Protein AF-A0A317IVZ0-F1 (afdb_monomer_lite)

Sequence (74 aa):
MEKQQHDESQLAKLQSELEELDKIPLQVNGKEMLASQCYYLGTNPFHILYNTNCPDHLKYRIETIAAKYFPTLP

Structure (mmCIF, N/CA/C/O backbone):
data_AF-A0A317IVZ0-F1
#
_entry.id   AF-A0A317IVZ0-F1
#
loop_
_atom_site.group_PDB
_atom_site.id
_atom_site.type_symbol
_atom_site.label_atom_id
_atom_site.label_alt_id
_atom_site.label_comp_id
_atom_site.label_asym_id
_atom_site.label_entity_id
_atom_site.label_seq_id
_atom_site.pdbx_PDB_ins_code
_atom_site.Cartn_x
_atom_site.Cartn_y
_atom_site.Cartn_z
_atom_site.occupancy
_atom_site.B_iso_or_equiv
_atom_site.auth_seq_id
_atom_site.auth_comp_id
_atom_site.auth_asym_id
_atom_site.auth_atom_id
_atom_site.pdbx_PDB_model_num
ATOM 1 N N . MET A 1 1 ? 27.633 -6.269 -14.131 1.00 45.31 1 MET A N 1
ATOM 2 C CA . MET A 1 1 ? 26.682 -6.584 -13.039 1.00 45.31 1 MET A CA 1
ATOM 3 C C . MET A 1 1 ? 26.156 -5.246 -12.535 1.00 45.31 1 MET A C 1
ATOM 5 O O . MET A 1 1 ? 26.838 -4.626 -11.742 1.00 45.31 1 MET A O 1
ATOM 9 N N . GLU A 1 2 ? 25.045 -4.734 -13.076 1.00 46.00 2 GLU A N 1
ATOM 10 C CA . GLU A 1 2 ? 24.638 -3.319 -12.871 1.00 46.00 2 GLU A CA 1
ATOM 11 C C . GLU A 1 2 ? 23.161 -3.142 -12.469 1.00 46.00 2 GLU A C 1
ATOM 13 O O . GLU A 1 2 ? 22.657 -2.028 -12.416 1.00 46.00 2 GLU A O 1
ATOM 18 N N . LYS A 1 3 ? 22.434 -4.225 -12.160 1.00 50.59 3 LYS A N 1
ATOM 19 C CA . LYS A 1 3 ? 20.983 -4.146 -11.901 1.00 50.59 3 LYS A CA 1
ATOM 20 C C . LYS A 1 3 ? 20.580 -3.787 -10.462 1.00 50.59 3 LYS A C 1
ATOM 22 O O . LYS A 1 3 ? 19.406 -3.550 -10.236 1.00 50.59 3 LYS A O 1
ATOM 27 N N . GLN A 1 4 ? 21.501 -3.737 -9.497 1.00 52.50 4 GLN A N 1
ATOM 28 C CA . GLN A 1 4 ? 21.119 -3.621 -8.078 1.00 52.50 4 GLN A CA 1
ATOM 29 C C . GLN A 1 4 ? 20.846 -2.185 -7.593 1.00 52.50 4 GLN A C 1
ATOM 31 O O . GLN A 1 4 ? 20.005 -2.004 -6.725 1.00 52.50 4 GLN A O 1
ATOM 36 N N . GLN A 1 5 ? 21.460 -1.151 -8.180 1.00 51.06 5 GLN A N 1
ATOM 37 C CA . GLN A 1 5 ? 21.307 0.224 -7.668 1.00 51.06 5 GLN A CA 1
ATOM 38 C C . GLN A 1 5 ? 19.993 0.923 -8.057 1.00 51.06 5 GLN A C 1
ATOM 40 O O . GLN A 1 5 ? 19.609 1.895 -7.408 1.00 51.06 5 GLN A O 1
ATOM 45 N N . HIS A 1 6 ? 19.304 0.471 -9.110 1.00 54.25 6 HIS A N 1
ATOM 46 C CA . HIS A 1 6 ? 18.072 1.125 -9.568 1.00 54.2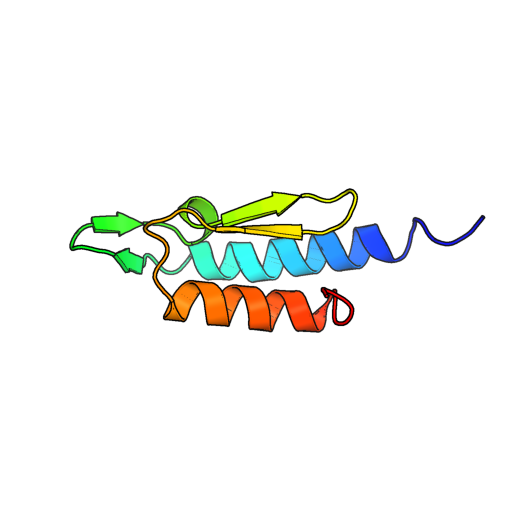5 6 HIS A CA 1
ATOM 47 C C . HIS A 1 6 ? 16.863 0.731 -8.702 1.00 54.25 6 HIS A C 1
ATOM 49 O O . HIS A 1 6 ? 16.058 1.591 -8.341 1.00 54.25 6 HIS A O 1
ATOM 55 N N . ASP A 1 7 ? 16.794 -0.544 -8.309 1.00 59.94 7 ASP A N 1
ATOM 56 C CA . ASP A 1 7 ? 15.707 -1.124 -7.515 1.00 59.94 7 ASP A CA 1
ATOM 57 C C . ASP A 1 7 ? 15.636 -0.550 -6.092 1.00 59.94 7 ASP A C 1
ATOM 59 O O . ASP A 1 7 ? 14.551 -0.211 -5.621 1.00 59.94 7 ASP A O 1
ATOM 63 N N . GLU A 1 8 ? 16.775 -0.359 -5.416 1.00 67.25 8 GLU A N 1
ATOM 64 C CA . GLU A 1 8 ? 16.798 0.184 -4.047 1.00 67.25 8 GLU A CA 1
ATOM 65 C C . GLU A 1 8 ? 16.231 1.611 -3.979 1.00 67.25 8 GLU A C 1
ATOM 67 O O . GLU A 1 8 ? 15.509 1.960 -3.043 1.00 67.25 8 GLU A O 1
ATOM 72 N N . SER A 1 9 ? 16.487 2.435 -5.003 1.00 80.12 9 SER A N 1
ATOM 73 C CA . SER A 1 9 ? 15.948 3.798 -5.068 1.0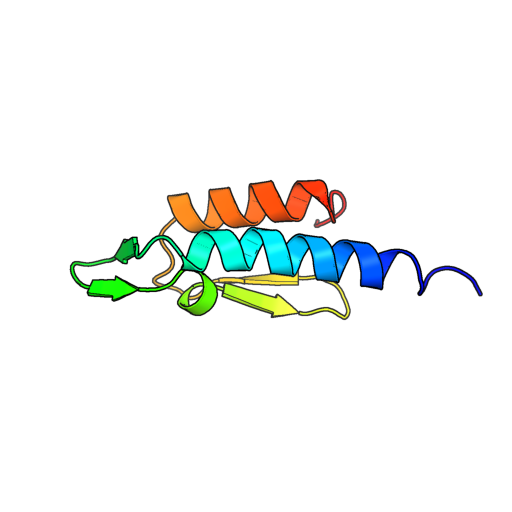0 80.12 9 SER A CA 1
ATOM 74 C C . SER A 1 9 ? 14.438 3.816 -5.320 1.00 80.12 9 SER A C 1
ATOM 76 O O . SER A 1 9 ? 13.730 4.663 -4.772 1.00 80.12 9 SER A O 1
ATOM 78 N N . GLN A 1 10 ? 13.927 2.893 -6.137 1.00 85.31 10 GLN A N 1
ATOM 79 C CA . GLN A 1 10 ? 12.491 2.783 -6.405 1.00 85.31 10 GLN A CA 1
ATOM 80 C C . GLN A 1 10 ? 11.737 2.210 -5.207 1.00 85.31 10 GLN A C 1
ATOM 82 O O . GLN A 1 10 ? 10.679 2.729 -4.856 1.00 85.31 10 GLN A O 1
ATOM 87 N N . LEU A 1 11 ? 12.310 1.213 -4.532 1.00 85.25 11 LEU A N 1
ATOM 88 C CA . LEU A 1 11 ? 11.747 0.641 -3.315 1.00 85.25 11 LEU A CA 1
ATOM 89 C C . LEU A 1 11 ? 11.633 1.685 -2.200 1.00 85.25 11 LEU A C 1
ATOM 91 O O . LEU A 1 11 ? 10.579 1.785 -1.578 1.00 85.25 11 LEU A O 1
ATOM 95 N N . ALA A 1 12 ? 12.670 2.497 -1.981 1.00 87.56 12 ALA A N 1
ATOM 96 C CA . ALA A 1 12 ? 12.637 3.555 -0.972 1.00 87.56 12 ALA A CA 1
ATOM 97 C C . ALA A 1 12 ? 11.552 4.609 -1.266 1.00 87.56 12 ALA A C 1
ATOM 99 O O . ALA A 1 12 ? 10.847 5.056 -0.362 1.00 87.56 12 ALA A O 1
ATOM 100 N N . LYS A 1 13 ? 11.370 4.984 -2.539 1.00 90.25 13 LYS A N 1
ATOM 101 C CA . LYS A 1 13 ? 10.309 5.921 -2.952 1.00 90.25 13 LYS A CA 1
ATOM 102 C C . LYS A 1 13 ? 8.913 5.321 -2.799 1.00 90.25 13 LYS A C 1
ATOM 104 O O . LYS A 1 13 ? 8.013 6.003 -2.317 1.00 90.25 13 LYS A O 1
ATOM 109 N N . LEU A 1 14 ? 8.746 4.049 -3.164 1.00 89.62 14 LEU A N 1
ATOM 110 C CA . LEU A 1 14 ? 7.508 3.308 -2.943 1.00 89.62 14 LEU A CA 1
ATOM 111 C C . LEU A 1 14 ? 7.161 3.257 -1.452 1.00 89.62 14 LEU A C 1
ATOM 113 O O . LEU A 1 14 ? 6.034 3.571 -1.085 1.00 89.62 14 LEU A O 1
ATOM 117 N N . GLN A 1 15 ? 8.120 2.885 -0.601 1.00 88.38 15 GLN A N 1
ATOM 118 C CA . GLN A 1 15 ? 7.926 2.844 0.849 1.00 88.38 15 GLN A CA 1
ATOM 119 C C . GLN A 1 15 ? 7.480 4.207 1.374 1.00 88.38 15 GLN A C 1
ATOM 121 O O . GLN A 1 15 ? 6.460 4.272 2.048 1.00 88.38 15 GLN A O 1
ATOM 126 N N . SER A 1 16 ? 8.144 5.286 0.956 1.00 90.88 16 SER A N 1
ATOM 127 C CA . SER A 1 16 ? 7.763 6.641 1.356 1.00 90.88 16 SER A CA 1
ATOM 128 C C . SER A 1 16 ? 6.339 7.022 0.922 1.00 90.88 16 SER A C 1
ATOM 130 O O . SER A 1 16 ? 5.589 7.557 1.733 1.00 90.88 16 SER A O 1
ATOM 132 N N . GLU A 1 17 ? 5.909 6.719 -0.312 1.00 91.44 17 GLU A N 1
ATOM 133 C CA . GLU A 1 17 ? 4.518 6.982 -0.734 1.00 91.44 17 GLU A CA 1
ATOM 134 C C . GLU A 1 17 ? 3.492 6.139 0.037 1.00 91.44 17 GLU A C 1
ATOM 136 O O . GLU A 1 17 ? 2.375 6.596 0.285 1.00 91.44 17 GLU A O 1
ATOM 141 N N . LEU A 1 18 ? 3.847 4.912 0.418 1.00 89.12 18 LEU A N 1
ATOM 142 C CA . LEU A 1 18 ? 2.970 4.061 1.216 1.00 89.12 18 LEU A CA 1
ATOM 143 C C . LEU A 1 18 ? 2.909 4.509 2.684 1.00 89.12 18 LEU A C 1
ATOM 145 O O . LEU A 1 18 ? 1.839 4.458 3.282 1.00 89.12 18 LEU A O 1
ATOM 149 N N . GLU A 1 19 ? 4.001 5.024 3.246 1.00 89.44 19 GLU A N 1
ATOM 150 C CA . GLU A 1 19 ? 4.014 5.655 4.573 1.00 89.44 19 GLU A CA 1
ATOM 151 C C . GLU A 1 19 ? 3.133 6.914 4.617 1.00 89.44 19 GLU A C 1
ATOM 153 O O . GLU A 1 19 ? 2.511 7.206 5.639 1.00 89.44 19 GLU A O 1
ATOM 158 N N . GLU A 1 20 ? 2.992 7.648 3.507 1.00 90.06 20 GLU A N 1
ATOM 159 C CA . GLU A 1 20 ? 2.017 8.744 3.431 1.00 90.06 20 GLU A CA 1
ATOM 160 C C . GLU A 1 20 ? 0.566 8.243 3.541 1.00 90.06 20 GLU A C 1
ATOM 162 O O . GLU A 1 20 ? -0.279 8.959 4.085 1.00 90.06 20 GLU A O 1
ATOM 167 N N . LEU A 1 21 ? 0.254 7.021 3.081 1.00 86.62 21 LEU A N 1
ATOM 168 C CA . LEU A 1 21 ? -1.078 6.432 3.281 1.00 86.62 21 LEU A CA 1
ATOM 169 C C . LEU A 1 21 ? -1.357 6.132 4.756 1.00 86.62 21 LEU A C 1
ATOM 171 O O . LEU A 1 21 ? -2.507 6.235 5.178 1.00 86.62 21 LEU A O 1
ATOM 175 N N . ASP A 1 22 ? -0.330 5.820 5.545 1.00 87.75 22 ASP A N 1
ATOM 176 C CA . ASP A 1 22 ? -0.468 5.564 6.981 1.00 87.75 22 ASP A CA 1
ATOM 177 C C . ASP A 1 22 ? -0.815 6.807 7.794 1.00 87.75 22 ASP A C 1
ATOM 179 O O . ASP A 1 22 ? -1.395 6.698 8.873 1.00 87.75 22 ASP A O 1
ATOM 183 N N . LYS A 1 23 ? -0.532 8.006 7.279 1.00 88.06 23 LYS A N 1
ATOM 184 C CA . LYS A 1 23 ? -0.925 9.256 7.949 1.00 88.06 23 LYS A CA 1
ATOM 185 C C . LYS A 1 23 ? -2.437 9.464 7.976 1.00 88.06 23 LYS A C 1
ATOM 187 O O . LYS A 1 23 ? -2.920 10.310 8.727 1.00 88.06 23 LYS A O 1
ATOM 192 N N . ILE A 1 24 ? -3.179 8.732 7.146 1.00 83.88 24 ILE A N 1
ATOM 193 C CA . ILE A 1 24 ? -4.631 8.816 7.056 1.00 83.88 24 ILE A CA 1
ATOM 194 C C . ILE A 1 24 ? -5.203 7.546 7.696 1.00 83.88 24 ILE A C 1
ATOM 196 O O . ILE A 1 24 ? -5.179 6.493 7.061 1.00 83.88 24 ILE A O 1
ATOM 200 N N . PRO A 1 25 ? -5.728 7.609 8.934 1.00 80.12 25 PRO A N 1
ATOM 201 C CA . PRO A 1 25 ? -6.369 6.455 9.546 1.00 80.12 25 PRO A CA 1
ATOM 202 C C . PRO A 1 25 ? -7.587 6.039 8.717 1.00 80.12 25 PRO A C 1
ATOM 204 O O . PRO A 1 25 ? -8.423 6.862 8.333 1.00 80.12 25 PRO A O 1
ATOM 207 N N . LEU A 1 26 ? -7.678 4.745 8.422 1.00 83.00 26 LEU A N 1
ATOM 208 C CA . LEU A 1 26 ? -8.742 4.167 7.613 1.00 83.00 26 LEU A CA 1
ATOM 209 C C . LEU A 1 26 ? -9.715 3.429 8.518 1.00 83.00 26 LEU A C 1
ATOM 211 O O . LEU A 1 26 ? -9.307 2.678 9.402 1.00 83.00 26 LEU A O 1
ATOM 215 N N . GLN A 1 27 ? -11.012 3.602 8.274 1.00 82.00 27 GLN A N 1
ATOM 216 C CA . GLN A 1 27 ? -12.022 2.792 8.942 1.00 82.00 27 GLN A CA 1
ATOM 217 C C . GLN A 1 27 ? -12.296 1.522 8.145 1.00 82.00 27 GLN A C 1
ATOM 219 O O . GLN A 1 27 ? -12.797 1.570 7.022 1.00 82.00 27 GLN A O 1
ATOM 224 N N . VAL A 1 28 ? -12.013 0.375 8.754 1.00 81.06 28 VAL A N 1
ATOM 225 C CA . VAL A 1 28 ? -12.282 -0.949 8.191 1.00 81.06 28 VAL A CA 1
ATOM 226 C C . VAL A 1 28 ? -13.072 -1.748 9.215 1.00 81.06 28 VAL A C 1
ATOM 228 O O . VAL A 1 28 ? -12.621 -1.964 10.338 1.00 81.06 28 VAL A O 1
ATOM 231 N N . ASN A 1 29 ? -14.288 -2.162 8.849 1.00 78.06 29 ASN A N 1
ATOM 232 C CA . ASN A 1 29 ? -15.205 -2.898 9.730 1.00 78.06 29 ASN A CA 1
ATOM 233 C C . ASN A 1 29 ? -15.440 -2.212 11.095 1.00 78.06 29 ASN A C 1
ATOM 235 O O . ASN A 1 29 ? -15.507 -2.876 12.129 1.00 78.06 29 ASN A O 1
ATOM 239 N N . GLY A 1 30 ? -15.528 -0.876 11.107 1.00 83.00 30 GLY A N 1
ATOM 240 C CA . GLY A 1 30 ? -15.739 -0.082 12.325 1.00 83.00 30 GLY A CA 1
ATOM 241 C C . GLY A 1 30 ? -14.514 0.036 13.240 1.00 83.00 30 GLY A C 1
ATOM 242 O O . GLY A 1 30 ? -14.646 0.514 14.364 1.00 83.00 30 GLY A O 1
ATOM 243 N N . LYS A 1 31 ? -13.332 -0.394 12.782 1.00 82.62 31 LYS A N 1
ATOM 244 C CA . LYS A 1 31 ? -12.053 -0.209 13.474 1.00 82.62 31 LYS A CA 1
ATOM 245 C C . LYS A 1 31 ? -11.154 0.718 12.676 1.00 82.62 31 LYS A C 1
ATOM 247 O O . LYS A 1 31 ? -11.115 0.644 11.451 1.00 82.62 31 LYS A O 1
ATOM 252 N N . GLU A 1 32 ? -10.419 1.564 13.381 1.00 86.19 32 GLU A N 1
ATOM 253 C CA . GLU A 1 32 ? -9.354 2.357 12.781 1.00 86.19 32 GLU A CA 1
ATOM 254 C C . GLU A 1 32 ? -8.129 1.472 12.552 1.00 86.19 32 GLU A C 1
ATOM 256 O O . GLU A 1 32 ? -7.687 0.751 13.449 1.00 86.19 32 GLU A O 1
ATOM 261 N N . MET A 1 33 ? -7.593 1.513 11.337 1.00 86.38 33 MET A N 1
ATOM 262 C CA . MET A 1 33 ? -6.372 0.815 10.966 1.00 86.38 33 MET A CA 1
ATOM 263 C C . MET A 1 33 ? -5.493 1.681 10.071 1.00 86.38 33 MET A C 1
ATOM 265 O O . MET A 1 33 ? -5.972 2.542 9.331 1.00 86.38 33 MET A O 1
ATOM 269 N N . LEU A 1 34 ? -4.193 1.417 10.141 1.00 89.06 34 LEU A N 1
ATOM 270 C CA . LEU A 1 34 ? -3.206 1.995 9.234 1.00 89.06 34 LEU A CA 1
ATOM 271 C C . LEU A 1 34 ? -3.147 1.165 7.948 1.00 89.06 34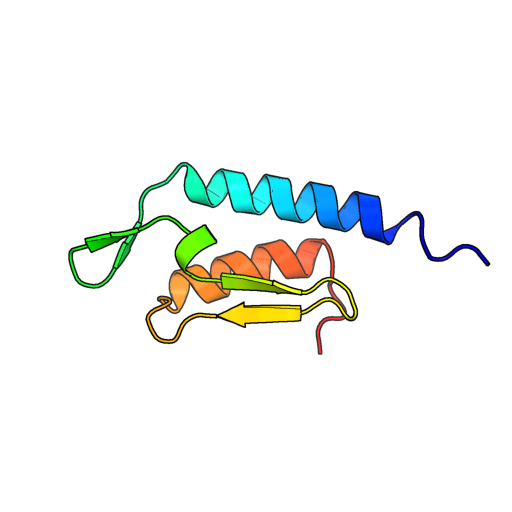 LEU A C 1
ATOM 273 O O . LEU A 1 34 ? -3.434 -0.038 7.966 1.00 89.06 34 LEU A O 1
ATOM 277 N N . ALA A 1 35 ? -2.752 1.783 6.839 1.00 87.81 35 ALA A N 1
ATOM 278 C CA . ALA A 1 35 ? -2.603 1.088 5.568 1.00 87.81 35 ALA A CA 1
ATOM 279 C C . ALA A 1 35 ? -1.531 -0.016 5.645 1.00 87.81 35 ALA A C 1
ATOM 281 O O . ALA A 1 35 ? -1.745 -1.101 5.110 1.00 87.81 35 ALA A O 1
ATOM 282 N N . SER A 1 36 ? -0.439 0.190 6.380 1.00 87.69 36 SER A N 1
ATOM 283 C CA . SER A 1 36 ? 0.635 -0.785 6.622 1.00 87.69 36 SER A CA 1
ATOM 284 C C . SER A 1 36 ? 0.185 -2.044 7.352 1.00 87.69 36 SER A C 1
ATOM 286 O O . SER A 1 36 ? 0.802 -3.092 7.205 1.00 87.69 36 SER A O 1
ATOM 288 N N . GLN A 1 37 ? -0.928 -1.998 8.088 1.00 88.50 37 GLN A N 1
ATOM 289 C CA . GLN A 1 37 ? -1.512 -3.195 8.711 1.00 88.50 37 GLN A CA 1
ATOM 290 C C . GLN A 1 37 ? -2.254 -4.086 7.694 1.00 88.50 37 GLN A C 1
ATOM 292 O O . GLN A 1 37 ? -2.705 -5.187 8.021 1.00 88.50 37 GLN A O 1
ATOM 297 N N . CYS A 1 38 ? -2.407 -3.603 6.461 1.00 89.25 38 CYS A N 1
ATOM 298 C CA . CYS A 1 38 ? -3.193 -4.215 5.397 1.00 89.25 38 CYS A CA 1
ATOM 299 C C . CYS A 1 38 ? -2.355 -5.024 4.408 1.00 89.25 38 CYS A C 1
ATOM 301 O O . CYS A 1 38 ? -2.899 -5.904 3.739 1.00 89.25 38 CYS A O 1
ATOM 303 N N . TYR A 1 39 ? -1.062 -4.719 4.289 1.00 89.88 39 TYR A N 1
ATOM 304 C CA . TYR A 1 39 ? -0.186 -5.309 3.285 1.00 89.88 39 TYR A CA 1
ATOM 305 C C . TYR A 1 39 ? 1.201 -5.642 3.841 1.00 89.88 39 TYR A C 1
ATOM 307 O O . TYR A 1 39 ? 1.640 -5.111 4.856 1.00 89.88 39 TYR A O 1
ATOM 315 N N . TYR A 1 40 ? 1.911 -6.509 3.129 1.00 89.62 40 TYR A N 1
ATOM 316 C CA . TYR A 1 40 ? 3.319 -6.813 3.331 1.00 89.62 40 TYR A CA 1
ATOM 317 C C . TYR A 1 40 ? 4.062 -6.687 1.998 1.00 89.62 40 TYR A C 1
ATOM 319 O O . TYR A 1 40 ? 3.580 -7.181 0.979 1.00 89.62 40 TYR A O 1
ATOM 327 N N . LEU A 1 41 ? 5.227 -6.031 2.008 1.00 87.25 41 LEU A N 1
ATOM 328 C CA . LEU A 1 41 ? 6.104 -5.894 0.841 1.00 87.25 41 LEU A CA 1
ATOM 329 C C . LEU A 1 41 ? 7.236 -6.917 0.927 1.00 87.25 41 LEU A C 1
ATOM 331 O O . LEU A 1 41 ? 8.105 -6.814 1.792 1.00 87.25 41 LEU A O 1
ATOM 335 N N . GLY A 1 42 ? 7.251 -7.874 0.006 1.00 85.25 42 GLY A N 1
ATOM 336 C CA . GLY A 1 42 ? 8.412 -8.716 -0.255 1.00 85.25 42 GLY A CA 1
ATOM 337 C C . GLY A 1 42 ? 9.304 -8.071 -1.312 1.00 85.25 42 GLY A C 1
ATOM 338 O O . GLY A 1 42 ? 8.800 -7.467 -2.253 1.00 85.25 42 GLY A O 1
ATOM 339 N N . THR A 1 43 ? 10.626 -8.175 -1.162 1.00 79.38 43 THR A N 1
ATOM 340 C CA . THR A 1 43 ? 11.605 -7.445 -1.995 1.00 79.38 43 THR A CA 1
ATOM 341 C C . THR A 1 43 ? 12.478 -8.342 -2.878 1.00 79.38 43 THR A C 1
ATOM 343 O O . THR A 1 43 ? 13.295 -7.832 -3.637 1.00 79.38 43 THR A O 1
ATOM 346 N N . ASN A 1 44 ? 12.320 -9.671 -2.826 1.00 77.25 44 ASN A N 1
ATOM 347 C CA . ASN A 1 44 ? 13.094 -10.595 -3.662 1.00 77.25 44 ASN A CA 1
ATOM 348 C C . ASN A 1 44 ? 12.343 -11.919 -3.942 1.00 77.25 44 ASN A C 1
ATOM 350 O O . ASN A 1 44 ? 12.461 -12.854 -3.145 1.00 77.25 44 ASN A O 1
ATOM 354 N N . PRO A 1 45 ? 11.580 -12.030 -5.052 1.00 77.06 45 PRO A N 1
ATOM 355 C CA . PRO A 1 45 ? 11.210 -10.963 -5.994 1.00 77.06 45 PRO A CA 1
ATOM 356 C C . PRO A 1 45 ? 10.251 -9.946 -5.357 1.00 77.06 45 PRO A C 1
ATOM 358 O O . PRO A 1 45 ? 9.639 -10.242 -4.329 1.00 77.06 45 PRO A O 1
ATOM 361 N N . PHE A 1 46 ? 10.109 -8.758 -5.952 1.00 83.19 46 PHE A N 1
ATOM 362 C CA . PHE A 1 46 ? 9.144 -7.771 -5.466 1.00 83.19 46 PHE A CA 1
ATOM 363 C C . PHE A 1 46 ? 7.712 -8.322 -5.560 1.00 83.19 46 PHE A C 1
ATOM 365 O O . PHE A 1 46 ? 7.282 -8.748 -6.631 1.00 83.19 46 PHE A O 1
ATOM 372 N N . HIS A 1 47 ? 6.985 -8.335 -4.445 1.00 85.44 47 HIS A N 1
ATOM 373 C CA . HIS A 1 47 ? 5.583 -8.749 -4.395 1.00 85.44 47 HIS A CA 1
ATOM 374 C C . HIS A 1 47 ? 4.855 -8.092 -3.222 1.00 85.44 47 HIS A C 1
ATOM 376 O O . HIS A 1 47 ? 5.464 -7.755 -2.205 1.00 85.44 47 HIS A O 1
ATOM 382 N N . ILE A 1 48 ? 3.538 -7.937 -3.354 1.00 88.94 48 ILE A N 1
ATOM 383 C CA . ILE A 1 48 ? 2.676 -7.382 -2.308 1.00 88.94 48 ILE A CA 1
ATOM 384 C C . ILE A 1 48 ? 1.706 -8.467 -1.858 1.00 88.94 48 ILE A C 1
ATOM 386 O O . ILE A 1 48 ? 0.999 -9.050 -2.676 1.00 88.94 48 ILE A O 1
ATOM 390 N N . LEU A 1 49 ? 1.676 -8.747 -0.558 1.00 90.31 49 LEU A N 1
ATOM 391 C CA . LEU A 1 49 ? 0.695 -9.643 0.047 1.00 90.31 49 LEU A CA 1
ATOM 392 C C . LEU A 1 49 ? -0.319 -8.813 0.815 1.00 90.31 49 LEU A C 1
ATOM 394 O O . LEU A 1 49 ? 0.067 -7.988 1.636 1.00 90.31 49 LEU A O 1
ATOM 398 N N . TYR A 1 50 ? -1.604 -9.052 0.582 1.00 90.69 50 TYR A N 1
ATOM 399 C CA . TYR A 1 50 ? -2.678 -8.369 1.295 1.00 90.69 50 TYR A CA 1
ATOM 400 C C . TYR A 1 50 ? -3.260 -9.263 2.383 1.00 90.69 50 TYR A C 1
ATOM 402 O O . TYR A 1 50 ? -3.483 -10.456 2.180 1.00 90.69 50 TYR A O 1
ATOM 410 N N . ASN A 1 51 ? -3.557 -8.669 3.534 1.00 87.62 51 ASN A N 1
ATOM 411 C CA . ASN A 1 51 ? -4.333 -9.328 4.572 1.00 87.62 51 ASN A CA 1
ATOM 412 C C . ASN A 1 51 ? -5.773 -9.559 4.076 1.00 87.62 51 ASN A C 1
ATOM 414 O O . ASN A 1 51 ? -6.322 -8.748 3.327 1.00 87.62 51 ASN A O 1
ATOM 418 N N . THR A 1 52 ? -6.422 -10.632 4.526 1.00 85.50 52 THR A N 1
ATOM 419 C CA . THR A 1 52 ? -7.783 -11.011 4.109 1.00 85.50 52 THR A CA 1
ATOM 420 C C . THR A 1 52 ? -8.807 -9.904 4.363 1.00 85.50 52 THR A C 1
ATOM 422 O O . THR A 1 52 ? -9.728 -9.718 3.576 1.00 85.50 52 THR A O 1
ATOM 425 N N . ASN A 1 53 ? -8.629 -9.134 5.439 1.00 83.06 53 ASN A N 1
ATOM 426 C CA . ASN A 1 53 ? -9.523 -8.031 5.804 1.00 83.06 53 ASN A CA 1
ATOM 427 C C . ASN A 1 53 ? -9.167 -6.702 5.124 1.00 83.06 53 ASN A C 1
ATOM 429 O O . ASN A 1 53 ? -9.725 -5.667 5.483 1.00 83.06 53 ASN A O 1
ATOM 433 N N . CYS A 1 54 ? -8.225 -6.707 4.179 1.00 86.69 54 CYS A N 1
ATOM 434 C CA . CYS A 1 54 ? -7.813 -5.493 3.503 1.00 86.69 54 CYS A CA 1
ATOM 435 C C . CYS A 1 54 ? -8.915 -5.023 2.541 1.00 86.69 54 CYS A C 1
ATOM 437 O O . CYS A 1 54 ? -9.309 -5.800 1.665 1.00 86.69 54 CYS A O 1
ATOM 439 N N . PRO A 1 55 ? -9.441 -3.793 2.679 1.00 88.25 55 PRO A N 1
ATOM 440 C CA . PRO A 1 55 ? -10.537 -3.342 1.841 1.00 88.25 55 PRO A CA 1
ATOM 441 C C . PRO A 1 55 ? -10.053 -3.094 0.410 1.00 88.25 55 PRO A C 1
ATOM 443 O O . PRO A 1 55 ? -8.954 -2.585 0.183 1.00 88.25 55 PRO A O 1
ATOM 446 N N . ASP A 1 56 ? -10.894 -3.414 -0.570 1.00 88.31 56 ASP A N 1
ATOM 447 C CA . ASP A 1 56 ? -10.478 -3.431 -1.979 1.00 88.31 56 ASP A CA 1
ATOM 448 C C . ASP A 1 56 ? -10.072 -2.049 -2.508 1.00 88.31 56 ASP A C 1
ATOM 450 O O . ASP A 1 56 ? -9.151 -1.939 -3.313 1.00 88.31 56 ASP A O 1
ATOM 454 N N . HIS A 1 57 ? -10.673 -0.973 -1.990 1.00 87.25 57 HIS A N 1
ATOM 455 C CA . HIS A 1 57 ? -10.261 0.391 -2.332 1.00 87.25 57 HIS A CA 1
ATOM 456 C C . HIS A 1 57 ? -8.825 0.705 -1.878 1.00 87.25 57 HIS A C 1
ATOM 458 O O . HIS A 1 57 ? -8.124 1.467 -2.545 1.00 87.25 57 HIS A O 1
ATOM 464 N N . LEU A 1 58 ? -8.374 0.128 -0.756 1.00 88.44 58 LEU A N 1
ATOM 465 C CA . LEU A 1 58 ? -7.010 0.304 -0.270 1.00 88.44 58 LEU A CA 1
ATOM 466 C C . LEU A 1 58 ? -6.038 -0.552 -1.080 1.00 88.44 58 LEU A C 1
ATOM 468 O O . LEU A 1 58 ? -4.987 -0.044 -1.464 1.00 88.44 58 LEU A O 1
ATOM 472 N N . LYS A 1 59 ? -6.411 -1.798 -1.407 1.00 89.88 59 LYS A N 1
ATOM 473 C CA . LYS A 1 59 ? -5.626 -2.653 -2.315 1.00 89.88 59 LYS A CA 1
ATOM 474 C C . LYS A 1 59 ? -5.369 -1.939 -3.636 1.00 89.88 59 LYS A C 1
ATOM 476 O O . LYS A 1 59 ? -4.215 -1.708 -3.973 1.00 89.88 59 LYS A O 1
ATOM 481 N N . TYR A 1 60 ? -6.429 -1.459 -4.288 1.00 89.81 60 TYR A N 1
ATOM 482 C CA . TYR A 1 60 ? -6.335 -0.723 -5.549 1.00 89.81 60 TYR A CA 1
ATOM 483 C C . TYR A 1 60 ? -5.407 0.495 -5.449 1.00 89.81 60 TYR A C 1
ATOM 485 O O . TYR A 1 60 ? -4.629 0.785 -6.358 1.00 89.81 60 TYR A O 1
ATOM 493 N N . ARG A 1 61 ? -5.454 1.221 -4.326 1.00 89.62 61 ARG A N 1
ATOM 494 C CA . ARG A 1 61 ? -4.599 2.392 -4.105 1.00 89.62 61 ARG A CA 1
ATOM 495 C C . ARG A 1 61 ? -3.129 2.007 -3.939 1.00 89.62 61 ARG A C 1
ATOM 497 O O . ARG A 1 61 ? -2.275 2.664 -4.526 1.00 89.62 61 ARG A O 1
ATOM 504 N N . ILE A 1 62 ? -2.843 0.939 -3.194 1.00 89.94 62 ILE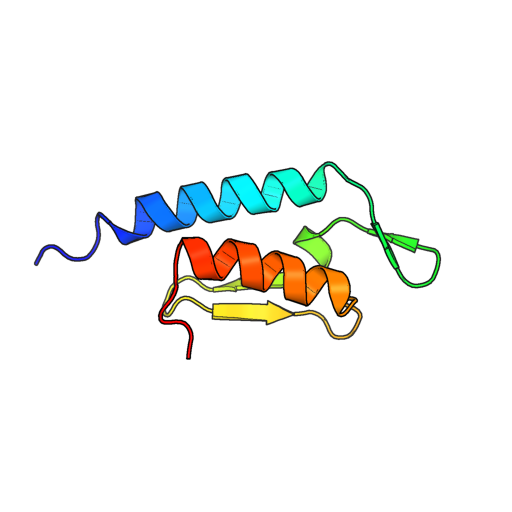 A N 1
ATOM 505 C CA . ILE A 1 62 ? -1.490 0.392 -3.021 1.00 89.94 62 ILE A CA 1
ATOM 506 C C . ILE A 1 62 ? -0.952 -0.128 -4.357 1.00 89.94 62 ILE A C 1
AT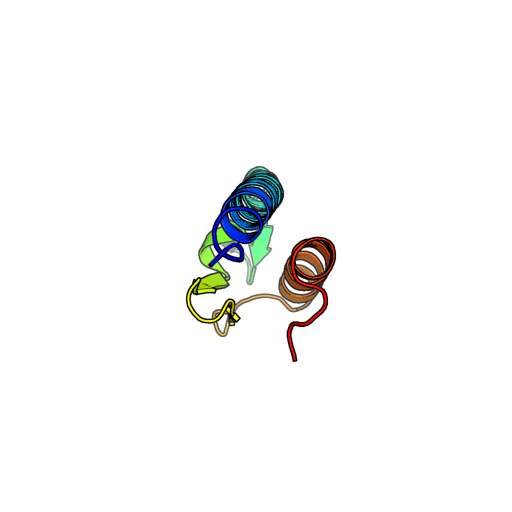OM 508 O O . ILE A 1 62 ? 0.171 0.207 -4.717 1.00 89.94 62 ILE A O 1
ATOM 512 N N . GLU A 1 63 ? -1.752 -0.878 -5.118 1.00 90.00 63 GLU A N 1
ATOM 513 C CA . GLU A 1 63 ? -1.394 -1.371 -6.457 1.00 90.00 63 GLU A CA 1
ATOM 514 C C . GLU A 1 63 ? -1.101 -0.216 -7.413 1.00 90.00 63 GLU A C 1
ATOM 516 O O . GLU A 1 63 ? -0.099 -0.236 -8.120 1.00 90.00 63 GLU A O 1
ATOM 521 N N . THR A 1 64 ? -1.918 0.840 -7.381 1.00 90.62 64 THR A N 1
ATOM 522 C CA . THR A 1 64 ? -1.703 2.041 -8.200 1.00 90.62 64 THR A CA 1
ATOM 523 C C . THR A 1 64 ? -0.380 2.727 -7.858 1.00 90.62 64 THR A C 1
ATOM 525 O O . THR A 1 64 ? 0.324 3.174 -8.760 1.00 90.62 64 THR A O 1
ATOM 528 N N . ILE A 1 65 ? -0.023 2.827 -6.573 1.00 90.50 65 ILE A N 1
ATOM 529 C CA . ILE A 1 65 ? 1.268 3.392 -6.150 1.00 90.50 65 ILE A CA 1
ATOM 530 C C . ILE A 1 65 ? 2.407 2.465 -6.582 1.00 90.50 65 ILE A C 1
ATOM 532 O O . ILE A 1 65 ? 3.365 2.926 -7.197 1.00 90.50 65 ILE A O 1
ATOM 536 N N . ALA A 1 66 ? 2.289 1.164 -6.319 1.00 88.81 66 ALA A N 1
ATOM 537 C CA . ALA A 1 66 ? 3.295 0.169 -6.669 1.00 88.81 66 ALA A CA 1
ATOM 538 C C . ALA A 1 66 ? 3.567 0.122 -8.175 1.00 88.81 66 ALA A C 1
ATOM 540 O O . ALA A 1 66 ? 4.728 0.100 -8.574 1.00 88.81 66 ALA A O 1
ATOM 541 N N . ALA A 1 67 ? 2.532 0.214 -9.011 1.00 88.81 67 ALA A N 1
ATOM 542 C CA . ALA A 1 67 ? 2.648 0.219 -10.467 1.00 88.81 67 ALA A CA 1
ATOM 543 C C . ALA A 1 67 ? 3.465 1.406 -11.016 1.00 88.81 67 ALA A C 1
ATOM 545 O O . ALA A 1 67 ? 4.055 1.287 -12.088 1.00 88.81 67 ALA A O 1
ATOM 546 N N . LYS A 1 68 ? 3.564 2.533 -10.288 1.00 88.44 68 LYS A N 1
ATOM 547 C CA . LYS A 1 68 ? 4.441 3.660 -10.673 1.00 88.44 68 LYS A CA 1
ATOM 548 C C . LYS A 1 68 ? 5.925 3.289 -10.619 1.00 88.44 68 LYS A C 1
ATOM 550 O O . LYS A 1 68 ? 6.724 3.853 -11.363 1.00 88.44 68 LYS A O 1
ATOM 555 N N . TYR A 1 69 ? 6.286 2.386 -9.711 1.00 87.19 69 TYR A N 1
ATOM 556 C CA . TYR A 1 69 ? 7.670 2.016 -9.410 1.00 87.19 69 TYR A CA 1
ATOM 557 C C . TYR A 1 69 ? 8.038 0.650 -9.993 1.00 87.19 69 TYR A C 1
ATOM 559 O O . TYR A 1 69 ? 9.138 0.485 -10.511 1.0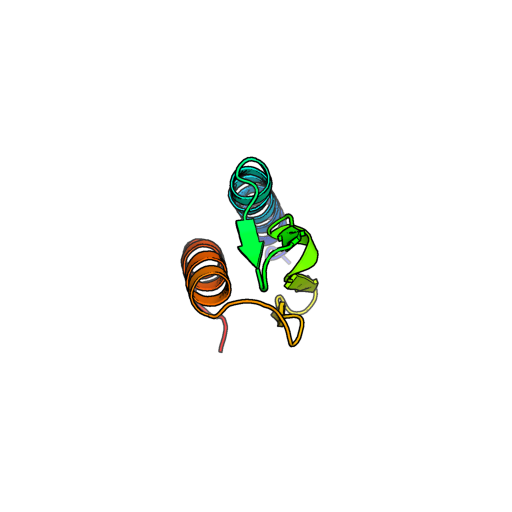0 87.19 69 TYR A O 1
ATOM 567 N N . PHE A 1 70 ? 7.095 -0.291 -9.985 1.00 84.50 70 PHE A N 1
ATOM 568 C CA . PHE A 1 70 ? 7.241 -1.669 -10.448 1.00 84.50 70 PHE A CA 1
ATOM 569 C C . PHE A 1 70 ? 6.122 -2.019 -11.450 1.00 84.50 70 PHE A C 1
ATOM 571 O O . PHE A 1 70 ? 5.225 -2.802 -11.136 1.00 84.50 70 PHE A O 1
ATOM 578 N N . PRO A 1 71 ? 6.146 -1.455 -12.674 1.00 75.00 71 PRO A N 1
ATOM 579 C CA . PRO A 1 71 ? 5.096 -1.660 -13.683 1.00 75.00 71 PRO A CA 1
ATOM 580 C C . PRO A 1 71 ? 5.055 -3.084 -14.257 1.00 75.00 71 PRO A C 1
ATOM 582 O O . PRO A 1 71 ? 4.120 -3.433 -14.967 1.00 75.00 71 PRO A O 1
ATOM 585 N N . THR A 1 72 ? 6.077 -3.898 -13.985 1.00 66.19 72 THR A N 1
ATOM 586 C CA . THR A 1 72 ? 6.205 -5.283 -14.460 1.00 66.19 72 THR A CA 1
ATOM 587 C C . THR A 1 72 ? 5.775 -6.320 -13.421 1.00 66.19 72 THR A C 1
ATOM 589 O O . THR A 1 72 ? 6.154 -7.483 -13.551 1.00 66.19 72 THR A O 1
ATOM 592 N N . LEU A 1 73 ? 5.047 -5.919 -12.373 1.00 55.16 73 LEU A N 1
ATOM 593 C CA . LEU A 1 73 ? 4.344 -6.879 -11.520 1.00 55.16 73 LEU A CA 1
ATOM 594 C C . LEU A 1 73 ? 3.389 -7.700 -12.408 1.00 55.16 73 LEU A C 1
ATOM 596 O O . LEU A 1 73 ? 2.590 -7.089 -13.121 1.00 55.16 73 LEU A O 1
ATOM 600 N N . PRO A 1 74 ? 3.532 -9.036 -12.445 1.00 47.44 74 PRO A N 1
ATOM 601 C CA . PRO A 1 74 ? 2.700 -9.902 -13.275 1.00 47.44 74 PRO A CA 1
ATOM 602 C C . PRO A 1 74 ? 1.235 -9.920 -12.831 1.00 47.44 74 PRO A C 1
ATOM 604 O O . PRO A 1 74 ? 0.976 -9.731 -11.620 1.00 47.44 74 PRO A O 1
#

Foldseek 3Di:
DPPPPLLVVLVVVLVVVLVVQQVDFDQFPNDTDGLVVAWDFDVVPTDIDGDPSRDVVSVVVSVVSVCVRCVPPD

Radius of gyration: 13.22 Å; chains: 1; bounding box: 42×20×28 Å

pLDDT: mean 81.71, std 12.37, range [45.31, 91.44]

Secondary structure (DSSP, 8-state):
---HHHHHHHHHHHHHHHHHHHTS-EEETTEEE-GGGTEEEEETTEEEEE-TT--HHHHHHHHHHHHHH-TT--